Protein AF-A0AAU9SCI2-F1 (afdb_monomer_lite)

Secondary structure (DSSP, 8-state):
--PPPHHHHHHHHHHHHHHHHHTTT-TIIIIIHHHHHHHS--SS-SSS-----S---S--HHHHHHHHHH-TT------TT--TTGGGSTTHHHHHHHHHHH---------

Radius of gyration: 18.41 Å; chains: 1; bounding box: 37×43×42 Å

Foldseek 3Di:
DDDDDPVVVVVVVVVVVVVCVQQVVHCCVRPVVVCCVVVNDDPDDLQRDDDDDPDDDDDDPVVVVVSCVVPVVDDDDDDPPDDPCQCVQPCRVVLVVCCVVVVDPPDPPDD

Structure (mmCIF, N/CA/C/O backbone):
data_AF-A0AAU9SCI2-F1
#
_entry.id   AF-A0AAU9SCI2-F1
#
loop_
_atom_site.group_PDB
_atom_site.id
_atom_site.type_symbol
_atom_site.label_atom_id
_atom_site.label_alt_id
_atom_site.label_comp_id
_atom_site.label_asym_id
_atom_site.label_entity_id
_atom_site.label_seq_id
_atom_site.pdbx_PDB_ins_code
_atom_site.Cartn_x
_atom_site.Cartn_y
_atom_site.Cartn_z
_atom_site.occupancy
_atom_site.B_iso_or_equiv
_atom_site.auth_seq_id
_atom_site.auth_comp_id
_atom_site.auth_asym_id
_atom_site.auth_atom_id
_atom_site.pdbx_PDB_model_num
ATOM 1 N N . MET A 1 1 ? 8.083 -30.227 -27.192 1.00 35.88 1 MET A N 1
ATOM 2 C CA . MET A 1 1 ? 7.425 -28.935 -27.491 1.00 35.88 1 MET A CA 1
ATOM 3 C C . MET A 1 1 ? 5.986 -29.016 -27.011 1.00 35.88 1 MET A C 1
ATOM 5 O O . MET A 1 1 ? 5.167 -29.627 -27.686 1.00 35.88 1 MET A O 1
ATOM 9 N N . CYS A 1 2 ? 5.695 -28.512 -25.812 1.00 35.25 2 CYS A N 1
ATOM 10 C CA . CYS A 1 2 ? 4.332 -28.508 -25.281 1.00 35.25 2 CYS A CA 1
ATOM 11 C C . CYS A 1 2 ? 3.632 -27.244 -25.797 1.00 35.25 2 CYS A C 1
ATOM 13 O O . CYS A 1 2 ? 4.080 -26.140 -25.499 1.00 35.25 2 CYS A O 1
ATOM 15 N N . LYS A 1 3 ? 2.603 -27.398 -26.636 1.00 41.88 3 LYS A N 1
ATOM 16 C CA . LYS A 1 3 ? 1.785 -26.276 -27.114 1.00 41.88 3 LYS A CA 1
ATOM 17 C C . LYS A 1 3 ? 0.939 -25.784 -25.939 1.00 41.88 3 LYS A C 1
ATOM 19 O O . LYS A 1 3 ? 0.146 -26.551 -25.401 1.00 41.88 3 LYS A O 1
ATOM 24 N N . LEU A 1 4 ? 1.137 -24.535 -25.525 1.00 42.91 4 LEU A N 1
ATOM 25 C CA . LEU A 1 4 ? 0.260 -23.879 -24.555 1.00 42.91 4 LEU A CA 1
ATOM 26 C C . LEU A 1 4 ? -1.141 -23.721 -25.192 1.00 42.91 4 LEU A C 1
ATOM 28 O O . LEU A 1 4 ? -1.220 -23.418 -26.384 1.00 42.91 4 LEU A O 1
ATOM 32 N N . PRO A 1 5 ? -2.236 -23.978 -24.453 1.00 49.44 5 PRO A N 1
ATOM 33 C CA . PRO A 1 5 ? -3.598 -23.843 -24.972 1.00 49.44 5 PRO A CA 1
ATOM 34 C C . PRO A 1 5 ? -3.894 -22.392 -25.383 1.00 49.44 5 PRO A C 1
ATOM 36 O O . PRO A 1 5 ? -3.398 -21.462 -24.757 1.00 49.44 5 PRO A O 1
ATOM 39 N N . ILE A 1 6 ? -4.711 -22.211 -26.427 1.00 52.47 6 ILE A N 1
ATOM 40 C CA . ILE A 1 6 ? -4.955 -20.926 -27.119 1.00 52.47 6 ILE A CA 1
ATOM 41 C C . ILE A 1 6 ? -5.414 -19.814 -26.157 1.00 52.47 6 ILE A C 1
ATOM 43 O O . ILE A 1 6 ? -4.881 -18.713 -26.227 1.00 52.47 6 ILE A O 1
ATOM 47 N N . HIS A 1 7 ? -6.276 -20.122 -25.181 1.00 47.62 7 HIS A N 1
ATOM 48 C CA . HIS A 1 7 ? -6.683 -19.164 -24.140 1.00 47.62 7 HIS A CA 1
ATOM 49 C C . HIS A 1 7 ? -5.507 -18.611 -23.324 1.00 47.62 7 HIS A C 1
ATOM 51 O O . HIS A 1 7 ? -5.475 -17.431 -22.997 1.00 47.62 7 HIS A O 1
ATOM 57 N N . ARG A 1 8 ? -4.496 -19.442 -23.050 1.00 53.91 8 ARG A N 1
ATOM 58 C CA . ARG A 1 8 ? -3.296 -19.026 -22.317 1.00 53.91 8 ARG A CA 1
ATOM 59 C C . ARG A 1 8 ? -2.381 -18.155 -23.184 1.00 53.91 8 ARG A C 1
ATOM 61 O O . ARG A 1 8 ? -1.645 -17.343 -22.648 1.00 53.91 8 ARG A O 1
ATOM 68 N N . ALA A 1 9 ? -2.415 -18.307 -24.509 1.00 52.00 9 ALA A N 1
ATOM 69 C CA . ALA A 1 9 ? -1.627 -17.481 -25.424 1.00 52.00 9 ALA A CA 1
ATOM 70 C C . ALA A 1 9 ? -2.216 -16.068 -25.597 1.00 52.00 9 ALA A C 1
ATOM 72 O O . ALA A 1 9 ? -1.458 -15.103 -25.647 1.00 52.00 9 ALA A O 1
ATOM 73 N N . GLU A 1 10 ? -3.545 -15.938 -25.642 1.00 58.25 10 GLU A N 1
ATOM 74 C CA . GLU A 1 10 ? -4.228 -14.633 -25.681 1.00 58.25 10 GLU A CA 1
ATOM 75 C C . GLU A 1 10 ? -4.018 -13.847 -24.380 1.00 58.25 10 GLU A C 1
ATOM 77 O O . GLU A 1 10 ? -3.737 -12.650 -24.414 1.00 58.25 10 GLU A O 1
ATOM 82 N N . GLU A 1 11 ? -4.057 -14.529 -23.234 1.00 60.34 11 GLU A N 1
ATOM 83 C CA . GLU A 1 11 ? -3.786 -13.918 -21.931 1.00 60.34 11 GLU A CA 1
ATOM 84 C C . GLU A 1 11 ? -2.319 -13.474 -21.782 1.00 60.34 11 GLU A C 1
ATOM 86 O O . GLU A 1 11 ? -2.046 -12.391 -21.266 1.00 60.34 11 GLU A O 1
ATOM 91 N N . ILE A 1 12 ? -1.365 -14.266 -22.291 1.00 61.00 12 ILE A N 1
ATOM 92 C CA . ILE A 1 12 ? 0.053 -13.875 -22.356 1.00 61.00 12 ILE A CA 1
ATOM 93 C C . ILE A 1 12 ? 0.220 -12.626 -23.231 1.00 61.00 12 ILE A C 1
ATOM 95 O O . ILE A 1 12 ? 0.879 -11.681 -22.812 1.00 61.00 12 ILE A O 1
ATOM 99 N N . HIS A 1 13 ? -0.432 -12.571 -24.395 1.00 61.50 13 HIS A N 1
ATOM 100 C CA . HIS A 1 13 ? -0.345 -11.416 -25.291 1.00 61.50 13 HIS A CA 1
ATOM 101 C C . HIS A 1 13 ? -0.916 -10.132 -24.663 1.00 61.50 13 HIS A C 1
ATOM 103 O O . HIS A 1 13 ? -0.354 -9.052 -24.834 1.00 61.50 13 HIS A O 1
ATOM 109 N N . LEU A 1 14 ? -2.002 -10.241 -23.893 1.00 67.44 14 LEU A N 1
ATOM 110 C CA . LEU A 1 14 ? -2.558 -9.124 -23.124 1.00 67.44 14 LEU A CA 1
ATOM 111 C C . LEU A 1 14 ? -1.592 -8.638 -22.035 1.00 67.44 14 LEU A C 1
ATOM 113 O O . LEU A 1 14 ? -1.427 -7.432 -21.865 1.00 67.44 14 LEU A O 1
ATOM 117 N N . ARG A 1 15 ? -0.918 -9.556 -21.330 1.00 63.84 15 ARG A N 1
ATOM 118 C CA . ARG A 1 15 ? 0.097 -9.212 -20.319 1.00 63.84 15 ARG A CA 1
ATOM 119 C C . ARG A 1 15 ? 1.337 -8.569 -20.940 1.00 63.84 15 ARG A C 1
ATOM 121 O O . ARG A 1 15 ? 1.848 -7.603 -20.382 1.00 63.84 15 ARG A O 1
ATOM 128 N N . ASP A 1 16 ? 1.782 -9.057 -22.093 1.00 67.94 16 ASP A N 1
ATOM 129 C CA . ASP A 1 16 ? 2.916 -8.485 -22.824 1.00 67.94 16 ASP A CA 1
ATOM 130 C C . ASP A 1 16 ? 2.600 -7.061 -23.308 1.00 67.94 16 ASP A C 1
ATOM 132 O O . ASP A 1 16 ? 3.426 -6.156 -23.176 1.00 67.94 16 ASP A O 1
ATOM 136 N N . ASN A 1 17 ? 1.376 -6.833 -23.796 1.00 75.62 17 ASN A N 1
ATOM 137 C CA . ASN A 1 17 ? 0.909 -5.501 -24.180 1.00 75.62 17 ASN A CA 1
ATOM 138 C C . ASN A 1 17 ? 0.781 -4.564 -22.968 1.00 75.62 17 ASN A C 1
ATOM 140 O O . ASN A 1 17 ? 1.213 -3.416 -23.048 1.00 75.62 17 ASN A O 1
ATOM 144 N N . LEU A 1 18 ? 0.267 -5.059 -21.836 1.00 76.50 18 LEU A N 1
ATOM 145 C CA . LEU A 1 18 ? 0.186 -4.293 -20.589 1.00 76.50 18 LEU A CA 1
ATOM 146 C C . LEU A 1 18 ? 1.576 -3.881 -20.095 1.00 76.50 18 LEU A C 1
ATOM 148 O O . LEU A 1 18 ? 1.785 -2.727 -19.735 1.00 76.50 18 LEU A O 1
ATOM 152 N N . MET A 1 19 ? 2.544 -4.799 -20.096 1.00 74.81 19 MET A N 1
ATOM 153 C CA . MET A 1 19 ? 3.910 -4.482 -19.673 1.00 74.81 19 MET A CA 1
ATOM 154 C C . MET A 1 19 ? 4.572 -3.470 -20.611 1.00 74.81 19 MET A C 1
ATOM 156 O O . MET A 1 19 ? 5.260 -2.569 -20.130 1.00 74.81 19 MET A O 1
ATOM 160 N N . MET A 1 20 ? 4.328 -3.555 -21.924 1.00 80.56 20 MET A N 1
ATOM 161 C CA . MET A 1 20 ? 4.764 -2.527 -22.879 1.00 80.56 20 MET A CA 1
ATOM 162 C C . MET A 1 20 ? 4.159 -1.153 -22.576 1.00 80.56 20 MET A C 1
ATOM 164 O O . MET A 1 20 ? 4.864 -0.151 -22.652 1.00 80.56 20 MET A O 1
ATOM 168 N N . GLU A 1 21 ? 2.878 -1.094 -22.219 1.00 83.75 21 GLU A N 1
ATOM 169 C CA . GLU A 1 21 ? 2.198 0.162 -21.896 1.00 83.75 21 GLU A CA 1
ATOM 170 C C . GLU A 1 21 ? 2.721 0.768 -20.585 1.00 83.75 21 GLU A C 1
ATOM 172 O O . GLU A 1 21 ? 3.087 1.945 -20.536 1.00 83.75 21 GLU A O 1
ATOM 177 N N . VAL A 1 22 ? 2.850 -0.053 -19.539 1.00 84.62 22 VAL A N 1
ATOM 178 C CA . VAL A 1 22 ? 3.352 0.367 -18.220 1.00 84.62 22 VAL A CA 1
ATOM 179 C C . VAL A 1 22 ? 4.817 0.814 -18.295 1.00 84.62 22 VAL A C 1
ATOM 181 O O . VAL A 1 22 ? 5.219 1.725 -17.573 1.00 84.62 22 VAL A O 1
ATOM 184 N N . THR A 1 23 ? 5.617 0.241 -19.201 1.00 89.94 23 THR A N 1
ATOM 185 C CA . THR A 1 23 ? 7.043 0.576 -19.384 1.00 89.94 23 THR A CA 1
ATOM 186 C C . THR A 1 23 ? 7.326 1.482 -20.585 1.00 89.94 23 THR A C 1
ATOM 188 O O . THR A 1 23 ? 8.481 1.622 -20.989 1.00 89.94 23 THR A O 1
ATOM 191 N N . GLN A 1 24 ? 6.311 2.155 -21.144 1.00 92.25 24 GLN A N 1
ATOM 192 C CA . GLN A 1 24 ? 6.459 2.976 -22.357 1.00 92.25 24 GLN A CA 1
ATOM 193 C C . GLN A 1 24 ? 7.517 4.094 -22.243 1.00 92.25 24 GLN A C 1
ATOM 195 O O . GLN A 1 24 ? 8.064 4.533 -23.252 1.00 92.25 24 GLN A O 1
ATOM 200 N N . GLN A 1 25 ? 7.809 4.562 -21.023 1.00 91.38 25 GLN A N 1
ATOM 201 C CA . GLN A 1 25 ? 8.807 5.606 -20.744 1.00 91.38 25 GLN A CA 1
ATOM 202 C C . GLN A 1 25 ? 10.203 5.031 -20.436 1.00 91.38 25 GLN A C 1
ATOM 204 O O . GLN A 1 25 ? 11.139 5.776 -20.149 1.00 91.38 25 GLN A O 1
ATOM 209 N N . GLY A 1 26 ? 10.360 3.709 -20.535 1.00 91.94 26 GLY A N 1
ATOM 210 C CA . GLY A 1 26 ? 11.554 2.971 -20.146 1.00 91.94 26 GLY A CA 1
ATOM 211 C C . GLY A 1 26 ? 11.525 2.536 -18.680 1.00 91.94 26 GLY A C 1
ATOM 212 O O . GLY A 1 26 ? 10.805 3.082 -17.848 1.00 91.94 26 GLY A O 1
ATOM 213 N N . GLU A 1 27 ? 12.346 1.539 -18.347 1.00 90.69 27 GLU A N 1
ATOM 214 C CA . GLU A 1 27 ? 12.370 0.927 -17.009 1.00 90.69 27 GLU A CA 1
ATOM 215 C C . GLU A 1 27 ? 12.667 1.931 -15.889 1.00 90.69 27 GLU A C 1
ATOM 217 O O . GLU A 1 27 ? 12.142 1.801 -14.787 1.00 90.69 27 GLU A O 1
ATOM 222 N N . PHE A 1 28 ? 13.493 2.945 -16.161 1.00 91.62 28 PHE A N 1
ATOM 223 C CA . PHE A 1 28 ? 13.861 3.933 -15.153 1.00 91.62 28 PHE A CA 1
ATOM 224 C C . PHE A 1 28 ? 12.700 4.859 -14.782 1.00 91.62 28 PHE A C 1
ATOM 226 O O . PHE A 1 28 ? 12.387 4.997 -13.601 1.00 91.62 28 PHE A O 1
ATOM 233 N N . GLU A 1 29 ? 12.044 5.456 -15.775 1.00 93.19 29 GLU A N 1
ATOM 234 C CA . GLU A 1 29 ? 10.949 6.403 -15.535 1.00 93.19 29 GLU A CA 1
ATOM 235 C C . GLU A 1 29 ? 9.641 5.714 -15.139 1.00 93.19 29 GLU A C 1
ATOM 237 O O . GLU A 1 29 ? 8.830 6.321 -14.445 1.00 93.19 29 GLU A O 1
ATOM 242 N N . SER A 1 30 ? 9.459 4.448 -15.522 1.00 92.25 30 SER A N 1
ATOM 243 C CA . SER A 1 30 ? 8.330 3.632 -15.077 1.00 92.25 30 SER A CA 1
ATOM 244 C C . SER A 1 30 ? 8.647 2.905 -13.764 1.00 92.25 30 SER A C 1
ATOM 246 O O . SER A 1 30 ? 8.230 3.326 -12.691 1.00 92.25 30 SER A O 1
ATOM 248 N N . LEU A 1 31 ? 9.438 1.828 -13.811 1.00 88.94 31 LEU A N 1
ATOM 249 C CA . LEU A 1 31 ? 9.596 0.909 -12.678 1.00 88.94 31 LEU A CA 1
ATOM 250 C C . LEU A 1 31 ? 10.429 1.505 -11.543 1.00 88.94 31 LEU A C 1
ATOM 252 O O . LEU A 1 31 ? 10.018 1.454 -10.386 1.00 88.94 31 LEU A O 1
ATOM 256 N N . HIS A 1 32 ? 11.609 2.057 -11.840 1.00 90.19 32 HIS A N 1
ATOM 257 C CA . HIS A 1 32 ? 12.468 2.588 -10.776 1.00 90.19 32 HIS A CA 1
ATOM 258 C C . HIS A 1 32 ? 11.833 3.803 -10.108 1.00 90.19 32 HIS A C 1
ATOM 260 O O . HIS A 1 32 ? 11.918 3.935 -8.889 1.00 90.19 32 HIS A O 1
ATOM 266 N N . ARG A 1 33 ? 11.169 4.667 -10.879 1.00 87.38 33 ARG A N 1
ATOM 267 C CA . ARG A 1 33 ? 10.454 5.823 -10.341 1.00 87.38 33 ARG A CA 1
ATOM 268 C C . ARG A 1 33 ? 9.262 5.417 -9.480 1.00 87.38 33 ARG A C 1
ATOM 270 O O . ARG A 1 33 ? 9.126 5.965 -8.389 1.00 87.38 33 ARG A O 1
ATOM 277 N N . ASP A 1 34 ? 8.479 4.425 -9.895 1.00 86.69 34 ASP A N 1
ATOM 278 C CA . ASP A 1 34 ? 7.384 3.884 -9.082 1.00 86.69 34 ASP A CA 1
ATOM 279 C C . ASP A 1 34 ? 7.896 3.270 -7.776 1.00 86.69 34 ASP A C 1
ATOM 281 O O . ASP A 1 34 ? 7.313 3.491 -6.716 1.00 86.69 34 ASP A O 1
ATOM 285 N N . LEU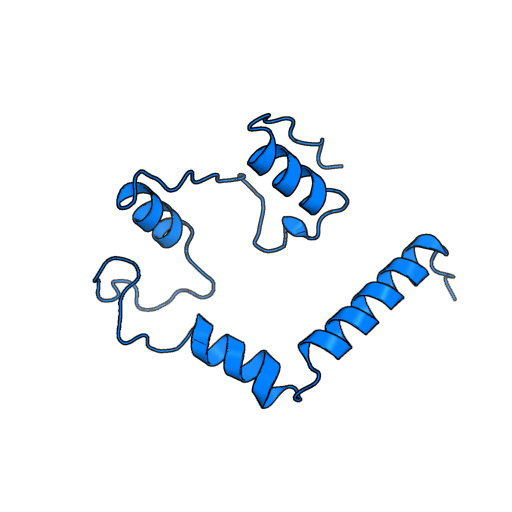 A 1 35 ? 9.026 2.557 -7.818 1.00 86.81 35 LEU A N 1
ATOM 286 C CA . LEU A 1 35 ? 9.674 2.030 -6.616 1.00 86.81 35 LEU A CA 1
ATOM 287 C C . LEU A 1 35 ? 10.222 3.148 -5.719 1.00 86.81 35 LEU A C 1
ATOM 289 O O . LEU A 1 35 ? 10.074 3.074 -4.503 1.00 86.81 35 LEU A O 1
ATOM 293 N N . MET A 1 36 ? 10.829 4.190 -6.293 1.00 85.19 36 MET A N 1
ATOM 294 C CA . MET A 1 36 ? 11.312 5.350 -5.537 1.00 85.19 36 MET A CA 1
ATOM 295 C C . MET A 1 36 ? 10.168 6.116 -4.880 1.00 85.19 36 MET A C 1
ATOM 297 O O . MET A 1 36 ? 10.332 6.585 -3.763 1.00 85.19 36 MET A O 1
ATOM 301 N N . VAL A 1 37 ? 9.013 6.234 -5.533 1.00 83.19 37 VAL A N 1
ATOM 302 C CA . VAL A 1 37 ? 7.828 6.826 -4.906 1.00 83.19 37 VAL A CA 1
ATOM 303 C C . VAL A 1 37 ? 7.285 5.870 -3.846 1.00 83.19 37 VAL A C 1
ATOM 305 O O . VAL A 1 37 ? 7.179 6.256 -2.695 1.00 83.19 37 VAL A O 1
ATOM 308 N N . GLY A 1 38 ? 7.013 4.606 -4.170 1.00 77.06 38 GLY A N 1
ATOM 309 C CA . GLY A 1 38 ? 6.383 3.652 -3.249 1.00 77.06 38 GLY A CA 1
ATOM 310 C C . GLY A 1 38 ? 7.213 3.281 -2.013 1.00 77.06 38 GLY A C 1
ATOM 311 O O . GLY A 1 38 ? 6.638 3.004 -0.963 1.00 77.06 38 GLY A O 1
ATOM 312 N N . PHE A 1 39 ? 8.546 3.288 -2.118 1.00 75.38 39 PHE A N 1
ATOM 313 C CA . PHE A 1 39 ? 9.473 2.883 -1.048 1.00 75.38 39 PHE A CA 1
ATOM 314 C C . PHE A 1 39 ? 10.472 3.974 -0.637 1.00 75.38 39 PHE A C 1
ATOM 316 O O . PHE A 1 39 ? 11.335 3.723 0.205 1.00 75.38 39 PHE A O 1
ATOM 323 N N . GLY A 1 40 ? 10.404 5.160 -1.243 1.00 75.00 40 GLY A N 1
ATOM 324 C CA . GLY A 1 40 ? 11.254 6.289 -0.875 1.00 75.00 40 GLY A CA 1
ATOM 325 C C . GLY A 1 40 ? 10.818 6.959 0.420 1.00 75.00 40 GLY A C 1
ATOM 326 O O . GLY A 1 40 ? 9.896 6.528 1.105 1.00 75.00 40 GLY A O 1
ATOM 327 N N . THR A 1 41 ? 11.508 8.039 0.763 1.00 71.31 41 THR A N 1
ATOM 328 C CA . THR A 1 41 ? 11.135 8.906 1.881 1.00 71.31 41 THR A CA 1
ATOM 329 C C . THR A 1 41 ? 10.014 9.837 1.445 1.00 71.31 41 THR A C 1
ATOM 331 O O . THR A 1 41 ? 10.163 10.561 0.460 1.00 71.31 41 THR A O 1
ATOM 334 N N . TRP A 1 42 ? 8.914 9.828 2.187 1.00 72.75 42 TRP A N 1
ATOM 335 C CA . TRP A 1 42 ? 7.791 10.731 1.973 1.00 72.75 42 TRP A CA 1
ATOM 336 C C . TRP A 1 42 ? 7.894 11.888 2.975 1.00 72.75 42 TRP A C 1
ATOM 338 O O . TRP A 1 42 ? 8.176 11.659 4.147 1.00 72.75 42 TRP A O 1
ATOM 348 N N . ASP A 1 43 ? 7.670 13.125 2.516 1.00 69.06 43 ASP A N 1
ATOM 349 C CA . ASP A 1 43 ? 7.623 14.328 3.377 1.00 69.06 43 ASP A CA 1
ATOM 350 C C . ASP A 1 43 ? 6.307 14.445 4.162 1.00 69.06 43 ASP A C 1
ATOM 352 O O . ASP A 1 43 ? 6.104 15.371 4.946 1.00 69.06 43 ASP A O 1
ATOM 356 N N . PHE A 1 44 ? 5.389 13.520 3.908 1.00 60.06 44 PHE A N 1
ATOM 357 C CA . PHE A 1 44 ? 4.174 13.350 4.666 1.00 60.06 44 PHE A CA 1
ATOM 358 C C . PHE A 1 44 ? 4.064 11.896 5.055 1.00 60.06 44 PHE A C 1
ATOM 360 O O . PHE A 1 44 ? 4.656 10.998 4.454 1.00 60.06 44 PHE A O 1
ATOM 367 N N . ASP A 1 45 ? 3.240 11.673 6.043 1.00 60.06 45 ASP A N 1
ATOM 368 C CA . ASP A 1 45 ? 3.163 10.396 6.673 1.00 60.06 45 ASP A CA 1
ATOM 369 C C . ASP A 1 45 ? 1.760 9.811 6.484 1.00 60.06 45 ASP A C 1
ATOM 371 O O . ASP A 1 45 ? 0.773 10.550 6.537 1.00 60.06 45 ASP A O 1
ATOM 375 N N . PRO A 1 46 ? 1.620 8.496 6.260 1.00 58.09 46 PRO A N 1
ATOM 376 C CA . PRO A 1 46 ? 0.305 7.880 6.118 1.00 58.09 46 PRO A CA 1
ATOM 377 C C . PRO A 1 46 ? -0.577 8.031 7.366 1.00 58.09 46 PRO A C 1
ATOM 379 O O . PRO A 1 46 ? -1.792 7.839 7.266 1.00 58.09 46 PRO A O 1
ATOM 382 N N . VAL A 1 47 ? 0.025 8.345 8.524 1.00 60.53 47 VAL A N 1
ATOM 383 C CA . VAL A 1 47 ? -0.673 8.629 9.791 1.00 60.53 47 VAL A CA 1
ATOM 384 C C . VAL A 1 47 ? 0.013 9.718 10.666 1.00 60.53 47 VAL A C 1
ATOM 386 O O . VAL A 1 47 ? -0.502 10.029 11.735 1.00 60.53 47 VAL A O 1
ATOM 389 N N . ASP A 1 48 ? 1.135 10.306 10.229 1.00 60.75 48 ASP A N 1
ATOM 390 C CA . ASP A 1 48 ? 2.084 11.224 10.937 1.00 60.75 48 ASP A CA 1
ATOM 391 C C . ASP A 1 48 ? 3.229 10.594 11.806 1.00 60.75 48 ASP A C 1
ATOM 393 O O . ASP A 1 48 ? 3.779 11.289 12.658 1.00 60.75 48 ASP A O 1
ATOM 397 N N . LEU A 1 49 ? 3.671 9.331 11.608 1.00 52.06 49 LEU A N 1
ATOM 398 C CA . LEU A 1 49 ? 4.742 8.614 12.349 1.00 52.06 49 LEU A CA 1
ATOM 399 C C . LEU A 1 49 ? 6.111 8.161 11.721 1.00 52.06 49 LEU A C 1
ATOM 401 O O . LEU A 1 49 ? 6.231 7.423 10.742 1.00 52.06 49 LEU A O 1
ATOM 405 N N . GLU A 1 50 ? 7.145 8.321 12.569 1.00 50.16 50 GLU A N 1
ATOM 406 C CA . GLU A 1 50 ? 8.483 7.691 12.518 1.00 50.16 50 GLU A CA 1
ATOM 407 C C . GLU A 1 50 ? 8.504 6.148 12.731 1.00 50.16 50 GLU A C 1
ATOM 409 O O . GLU A 1 50 ? 7.695 5.572 13.463 1.00 50.16 50 GLU A O 1
ATOM 414 N N . ASN A 1 51 ? 9.498 5.481 12.118 1.00 45.34 51 ASN A N 1
ATOM 415 C CA . ASN A 1 51 ? 9.617 4.021 11.940 1.00 45.34 51 ASN A CA 1
ATOM 416 C C . ASN A 1 51 ? 10.113 3.238 13.189 1.00 45.34 51 ASN A C 1
ATOM 418 O O . ASN A 1 51 ? 11.249 3.451 13.621 1.00 45.34 51 ASN A O 1
ATOM 422 N N . PRO A 1 52 ? 9.360 2.239 13.703 1.00 52.38 52 PRO A N 1
ATOM 423 C CA . PRO A 1 52 ? 9.777 1.445 14.862 1.00 52.38 52 PRO A CA 1
ATOM 424 C C . PRO A 1 52 ? 10.492 0.103 14.571 1.00 52.38 52 PRO A C 1
ATOM 426 O O . PRO A 1 52 ? 10.823 -0.591 15.535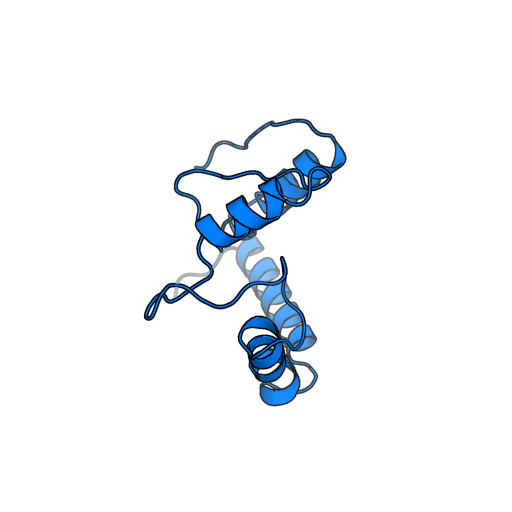 1.00 52.38 52 PRO A O 1
ATOM 429 N N . PHE A 1 53 ? 10.765 -0.310 13.321 1.00 50.41 53 PHE A N 1
ATOM 430 C CA . PHE A 1 53 ? 11.399 -1.622 13.052 1.00 50.41 53 PHE A CA 1
ATOM 431 C 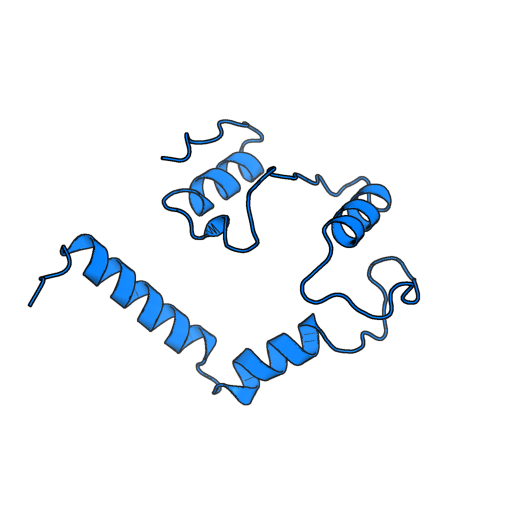C . PHE A 1 53 ? 12.610 -1.555 12.093 1.00 50.41 53 PHE A C 1
ATOM 433 O O . PHE A 1 53 ? 12.462 -1.138 10.945 1.00 50.41 53 PHE A O 1
ATOM 440 N N . PRO A 1 54 ? 13.809 -2.030 12.503 1.00 45.38 54 PRO A N 1
ATOM 441 C CA . PRO A 1 54 ? 15.052 -1.846 11.746 1.00 45.38 54 PRO A CA 1
ATOM 442 C C . PRO A 1 54 ? 15.314 -2.897 10.655 1.00 45.38 54 PRO A C 1
ATOM 444 O O . PRO A 1 54 ? 16.387 -2.888 10.070 1.00 45.38 54 PRO A O 1
ATOM 447 N N . ASN A 1 55 ? 14.379 -3.807 10.380 1.00 47.94 55 ASN A N 1
ATOM 448 C CA . ASN A 1 55 ? 14.472 -4.779 9.289 1.00 47.94 55 ASN A CA 1
ATOM 449 C C . ASN A 1 55 ? 13.083 -5.369 9.053 1.00 47.94 55 ASN A C 1
ATOM 451 O O . ASN A 1 55 ? 12.649 -6.137 9.900 1.00 47.94 55 ASN A O 1
ATOM 455 N N . ASN A 1 56 ? 12.410 -5.048 7.944 1.00 39.91 56 ASN A N 1
ATOM 456 C CA . ASN A 1 56 ? 11.432 -5.945 7.317 1.00 39.91 56 ASN A CA 1
ATOM 457 C C . ASN A 1 56 ? 11.206 -5.557 5.851 1.00 39.91 56 ASN A C 1
ATOM 459 O O . ASN A 1 56 ? 10.941 -4.405 5.518 1.00 39.91 56 ASN A O 1
ATOM 463 N N . LEU A 1 57 ? 11.341 -6.560 4.988 1.00 47.81 57 LEU A N 1
ATOM 464 C CA . LEU A 1 57 ? 11.132 -6.501 3.549 1.00 47.81 57 LEU A CA 1
ATOM 465 C C . LEU A 1 57 ? 9.656 -6.807 3.251 1.00 47.81 57 LEU A C 1
ATOM 467 O O . LEU A 1 57 ? 9.122 -7.778 3.779 1.00 47.81 57 LEU A O 1
ATOM 471 N N . LEU A 1 58 ? 9.062 -5.999 2.369 1.00 54.69 58 LEU A N 1
ATOM 472 C CA . LEU A 1 58 ? 7.671 -6.019 1.893 1.00 54.69 58 LEU A CA 1
ATOM 473 C C . LEU A 1 58 ? 6.585 -5.672 2.936 1.00 54.69 58 LEU A C 1
ATOM 475 O O . LEU A 1 58 ? 6.443 -6.297 3.979 1.00 54.69 58 LEU A O 1
ATOM 479 N N . VAL A 1 59 ? 5.819 -4.633 2.585 1.00 63.34 59 VAL A N 1
ATOM 480 C CA . VAL A 1 59 ? 4.694 -3.976 3.279 1.00 63.34 59 VAL A CA 1
ATOM 481 C C . VAL A 1 59 ? 4.060 -4.800 4.419 1.00 63.34 59 VAL A C 1
ATOM 483 O O . VAL A 1 59 ? 3.301 -5.734 4.155 1.00 63.34 59 VAL A O 1
ATOM 486 N N . PRO A 1 60 ? 4.291 -4.432 5.693 1.00 70.44 60 PRO A N 1
ATOM 487 C CA . PRO A 1 60 ? 3.716 -5.137 6.833 1.00 70.44 60 PRO A CA 1
ATOM 488 C C . PRO A 1 60 ? 2.185 -5.029 6.860 1.00 70.44 60 PRO A C 1
ATOM 490 O O . PRO A 1 60 ? 1.635 -3.929 6.791 1.00 70.44 60 PRO A O 1
ATOM 493 N N . VAL A 1 61 ? 1.492 -6.154 7.067 1.00 72.62 61 VAL A N 1
ATOM 494 C CA . VAL A 1 61 ? 0.036 -6.189 7.336 1.00 72.62 61 VAL A CA 1
ATOM 495 C C . VAL A 1 61 ? -0.327 -5.295 8.529 1.00 72.62 61 VAL A C 1
ATOM 497 O O . VAL A 1 61 ? -1.343 -4.608 8.514 1.00 72.62 61 VAL A O 1
ATOM 500 N N . SER A 1 62 ? 0.555 -5.220 9.530 1.00 76.62 62 SER A N 1
ATOM 501 C CA . SER A 1 62 ? 0.387 -4.363 10.706 1.00 76.62 62 SER A CA 1
ATOM 502 C C . SER A 1 62 ? 0.263 -2.875 10.370 1.00 76.62 62 SER A C 1
ATOM 504 O O . SER A 1 62 ? -0.521 -2.184 11.016 1.00 76.62 62 SER A O 1
ATOM 506 N N . LEU A 1 63 ? 0.986 -2.381 9.358 1.00 75.69 63 LEU A N 1
ATOM 507 C CA . LEU A 1 63 ? 0.903 -0.983 8.928 1.00 75.69 63 LEU A CA 1
ATOM 508 C C . LEU A 1 63 ? -0.459 -0.685 8.289 1.00 75.69 63 LEU A C 1
ATOM 510 O O . LEU A 1 63 ? -1.099 0.306 8.628 1.00 75.69 63 LEU A O 1
ATOM 514 N N . GLN A 1 64 ? -0.926 -1.568 7.403 1.00 77.81 64 GLN A N 1
ATOM 515 C CA . GLN A 1 64 ? -2.228 -1.417 6.743 1.00 77.81 64 GLN A CA 1
ATOM 516 C C . GLN A 1 64 ? -3.379 -1.468 7.756 1.00 77.81 64 GLN A C 1
ATOM 518 O O . GLN A 1 64 ? -4.289 -0.640 7.708 1.00 77.81 64 GLN A O 1
ATOM 523 N N . ASN A 1 65 ? -3.301 -2.396 8.714 1.00 81.88 65 ASN A N 1
ATOM 524 C CA . ASN A 1 65 ? -4.269 -2.526 9.797 1.00 81.88 65 ASN A CA 1
ATOM 525 C C . ASN A 1 65 ? -4.299 -1.263 10.682 1.00 81.88 65 ASN A C 1
ATOM 527 O O . ASN A 1 65 ? -5.374 -0.745 10.979 1.00 81.88 65 ASN A O 1
ATOM 531 N N . TYR A 1 66 ? -3.130 -0.715 11.036 1.00 82.12 66 TYR A N 1
ATOM 532 C CA . TYR A 1 66 ? -3.032 0.529 11.803 1.00 82.12 66 TYR A CA 1
ATOM 533 C C . TYR A 1 66 ? -3.693 1.712 11.080 1.00 82.12 66 TYR A C 1
ATOM 535 O O . TYR A 1 66 ? -4.523 2.394 11.676 1.00 82.12 66 TYR A O 1
ATOM 543 N N . ILE A 1 67 ? -3.411 1.911 9.788 1.00 79.06 67 ILE A N 1
ATOM 544 C CA . ILE A 1 67 ? -4.026 2.982 8.980 1.00 79.06 67 ILE A CA 1
ATOM 545 C C . ILE A 1 67 ? -5.558 2.856 8.972 1.00 79.06 67 ILE A C 1
ATOM 547 O O . ILE A 1 67 ? -6.266 3.843 9.183 1.00 79.06 67 ILE A O 1
ATOM 551 N N . ALA A 1 68 ? -6.084 1.643 8.787 1.00 82.88 68 ALA A N 1
ATOM 552 C CA . ALA A 1 68 ? -7.526 1.400 8.774 1.00 82.88 68 ALA A CA 1
ATOM 553 C C . ALA A 1 68 ? -8.207 1.723 10.116 1.00 82.88 68 ALA A C 1
ATOM 555 O O . ALA A 1 68 ? -9.333 2.217 10.132 1.00 82.88 68 ALA A O 1
ATOM 556 N N . GLN A 1 69 ? -7.528 1.495 11.245 1.00 82.94 69 GLN A N 1
ATOM 557 C CA . GLN A 1 69 ? -8.046 1.869 12.567 1.00 82.94 69 GLN A CA 1
ATOM 558 C C . GLN A 1 69 ? -8.124 3.390 12.760 1.00 82.94 69 GLN A C 1
ATOM 560 O O . GLN A 1 69 ? -9.016 3.874 13.456 1.00 82.94 69 GLN A O 1
ATOM 565 N N . GLN A 1 70 ? -7.197 4.140 12.161 1.00 79.06 70 GLN A N 1
ATOM 566 C CA . GLN A 1 70 ? -7.113 5.598 12.305 1.00 79.06 70 GLN A CA 1
ATOM 567 C C . GLN A 1 70 ? -8.059 6.343 11.358 1.00 79.06 70 GLN A C 1
ATOM 569 O O . GLN A 1 70 ? -8.449 7.476 11.639 1.00 79.06 70 GLN A O 1
ATOM 574 N N . LEU A 1 71 ? -8.468 5.708 10.258 1.00 75.69 71 LEU A N 1
ATOM 575 C CA . LEU A 1 71 ? -9.342 6.281 9.237 1.00 75.69 71 LEU A CA 1
ATOM 576 C C . LEU A 1 71 ? -10.644 5.465 9.138 1.00 75.69 71 LEU A C 1
ATOM 578 O O . LEU A 1 71 ? -10.743 4.580 8.292 1.00 75.69 71 LEU A O 1
ATOM 582 N N . PRO A 1 72 ? -11.686 5.778 9.941 1.00 73.12 72 PRO A N 1
ATOM 583 C CA . PRO A 1 72 ? -12.892 4.945 10.064 1.00 73.12 72 PRO A CA 1
ATOM 584 C C . PRO A 1 72 ? -13.720 4.778 8.782 1.00 73.12 72 PRO A C 1
ATOM 586 O O . PRO A 1 72 ? -14.638 3.964 8.741 1.00 73.12 72 PRO A O 1
ATOM 589 N N . TRP A 1 73 ? -13.443 5.579 7.752 1.00 68.50 73 TRP A N 1
ATOM 590 C CA . TRP A 1 73 ? -14.071 5.469 6.435 1.00 68.50 73 TRP A CA 1
ATOM 591 C C . TRP A 1 73 ? -13.409 4.401 5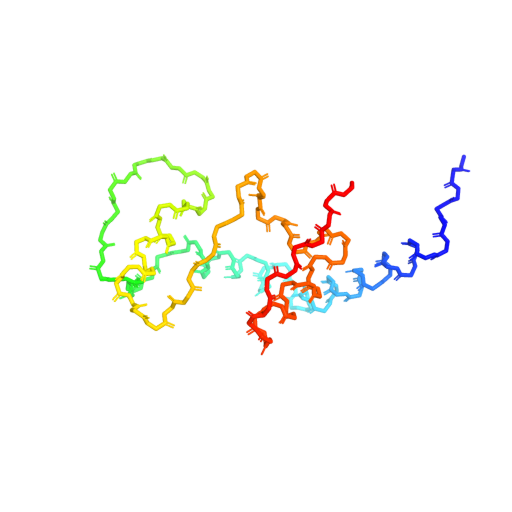.546 1.00 68.50 73 TRP A C 1
ATOM 593 O O . TRP A 1 73 ? -13.959 4.052 4.502 1.00 68.50 73 TRP A O 1
ATOM 603 N N . ILE A 1 74 ? -12.247 3.875 5.947 1.00 76.88 74 ILE A N 1
ATOM 604 C CA . ILE A 1 74 ? -11.570 2.772 5.270 1.00 76.88 74 ILE A CA 1
ATOM 605 C C . ILE A 1 74 ? -12.162 1.453 5.761 1.00 76.88 74 ILE A C 1
ATOM 607 O O . ILE A 1 74 ? -12.078 1.096 6.933 1.00 76.88 74 ILE A O 1
ATOM 611 N N . HIS A 1 75 ? -12.717 0.687 4.827 1.00 77.00 75 HIS A N 1
ATOM 612 C CA . HIS A 1 75 ? -13.146 -0.683 5.071 1.00 77.00 75 HIS A CA 1
ATOM 613 C C . HIS A 1 75 ? -12.002 -1.634 4.710 1.00 77.00 75 HIS A C 1
ATOM 615 O O . HIS A 1 75 ? -11.715 -1.849 3.534 1.00 77.00 75 HIS A O 1
ATOM 621 N N . TYR A 1 76 ? -11.326 -2.166 5.726 1.00 81.25 76 TYR A N 1
ATOM 622 C CA . TYR A 1 76 ? -10.170 -3.043 5.558 1.00 81.25 76 TYR A CA 1
ATOM 623 C C . TYR A 1 76 ? -10.559 -4.524 5.611 1.00 81.25 76 TYR A C 1
ATOM 625 O O . TYR A 1 76 ? -11.338 -4.937 6.470 1.00 81.25 76 TYR A O 1
ATOM 633 N N . TYR A 1 77 ? -10.000 -5.314 4.692 1.00 81.31 77 TYR A N 1
ATOM 634 C CA . TYR A 1 77 ? -10.274 -6.741 4.544 1.00 81.31 77 TYR A CA 1
ATOM 635 C C . TYR A 1 77 ? -8.958 -7.516 4.448 1.00 81.31 77 TYR A C 1
ATOM 637 O O . TYR A 1 77 ? -8.161 -7.287 3.540 1.00 81.31 77 TYR A O 1
ATOM 645 N N . GLU A 1 78 ? -8.754 -8.459 5.367 1.00 82.88 78 GLU A N 1
ATOM 646 C CA . GLU A 1 78 ? -7.644 -9.412 5.328 1.00 82.88 78 GLU A CA 1
ATOM 647 C C . GLU A 1 78 ? -8.150 -10.772 4.837 1.00 82.88 78 GLU A C 1
ATOM 649 O O . GLU A 1 78 ? -9.178 -11.268 5.304 1.00 82.88 78 GLU A O 1
ATOM 654 N N . VAL A 1 79 ? -7.413 -11.399 3.918 1.00 82.69 79 VAL A N 1
ATOM 655 C CA . VAL A 1 79 ? -7.678 -12.770 3.460 1.00 82.69 79 VAL A CA 1
ATOM 656 C C . VAL A 1 79 ? -6.554 -13.671 3.981 1.00 82.69 79 VAL A C 1
ATOM 658 O O . VAL A 1 79 ? -5.438 -13.615 3.457 1.00 82.69 79 VAL A O 1
ATOM 661 N N . PRO A 1 80 ? -6.800 -14.490 5.02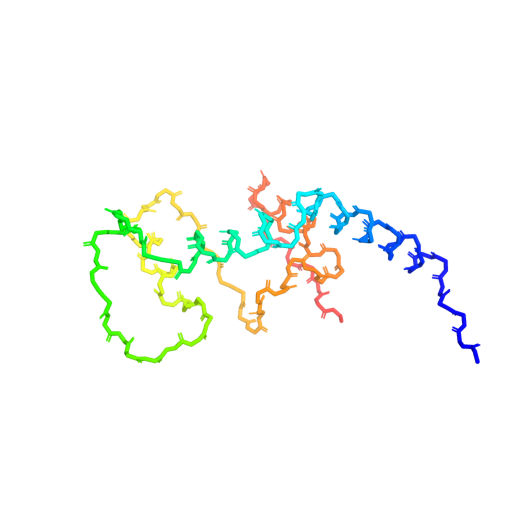2 1.00 79.88 80 PRO A N 1
ATOM 662 C CA . PRO A 1 80 ? -5.767 -15.337 5.608 1.00 79.88 80 PRO A CA 1
ATOM 663 C C . PRO A 1 80 ? -5.152 -16.293 4.583 1.00 79.88 80 PRO A C 1
ATOM 665 O O . PRO A 1 80 ? -5.862 -16.950 3.826 1.00 79.88 80 PRO A O 1
ATOM 668 N N . GLY A 1 81 ? -3.822 -16.390 4.577 1.00 80.69 81 GLY A N 1
ATOM 669 C CA . GLY A 1 81 ? -3.085 -17.271 3.664 1.00 80.69 81 GLY A CA 1
ATOM 670 C C . GLY A 1 81 ? -2.940 -16.743 2.232 1.00 80.69 81 GLY A C 1
ATOM 671 O O . GLY A 1 81 ? -2.239 -17.367 1.437 1.00 80.69 81 GLY A O 1
ATOM 672 N N . ALA A 1 82 ? -3.537 -15.594 1.905 1.00 81.19 82 ALA A N 1
ATOM 673 C CA . ALA A 1 82 ? -3.333 -14.917 0.632 1.00 81.19 82 ALA A CA 1
ATOM 674 C C . ALA A 1 82 ? -2.151 -13.934 0.697 1.00 81.19 82 ALA A C 1
ATOM 676 O O . ALA A 1 82 ? -1.905 -13.297 1.720 1.00 81.19 82 ALA A O 1
ATOM 677 N N . GLY A 1 83 ? -1.412 -13.813 -0.410 1.00 79.81 83 GLY A N 1
ATOM 678 C CA . GLY A 1 83 ? -0.289 -12.879 -0.550 1.00 79.81 83 GLY A CA 1
ATOM 679 C C . GLY A 1 83 ? -0.599 -11.697 -1.472 1.00 79.81 83 GLY A C 1
ATOM 680 O O . GLY A 1 83 ? -1.695 -11.583 -2.015 1.00 79.81 83 GLY A O 1
ATOM 681 N N . HIS A 1 84 ? 0.408 -10.855 -1.724 1.00 75.94 84 HIS A N 1
ATOM 682 C CA . HIS A 1 84 ? 0.301 -9.667 -2.590 1.00 75.94 84 HIS A CA 1
ATOM 683 C C . HIS A 1 84 ? -0.217 -9.949 -4.006 1.00 75.94 84 HIS A C 1
ATOM 685 O O . HIS A 1 84 ? -0.788 -9.070 -4.641 1.00 75.94 84 HIS A O 1
ATOM 691 N N . PHE A 1 85 ? -0.035 -11.175 -4.493 1.00 82.69 85 PHE A N 1
ATOM 692 C CA . PHE A 1 85 ? -0.464 -11.579 -5.826 1.00 82.69 85 PHE A CA 1
ATOM 693 C C . PHE A 1 85 ? -1.895 -12.127 -5.877 1.00 82.69 85 PHE A C 1
ATOM 695 O O . PHE A 1 85 ? -2.297 -12.625 -6.924 1.00 82.69 85 PHE A O 1
ATOM 702 N N . LEU A 1 86 ? -2.673 -12.024 -4.789 1.00 84.75 86 LEU A N 1
ATOM 703 C CA . LEU A 1 86 ? -4.072 -12.462 -4.751 1.00 84.75 86 LEU A CA 1
ATOM 704 C C . LEU A 1 86 ? -4.894 -11.969 -5.961 1.00 84.75 86 LEU A C 1
ATOM 706 O O . LEU A 1 86 ? -5.572 -12.803 -6.555 1.00 84.75 86 LEU A O 1
ATOM 710 N N . PRO A 1 87 ? -4.808 -10.696 -6.407 1.00 85.38 87 PRO A N 1
ATOM 711 C CA . PRO A 1 87 ? -5.583 -10.233 -7.562 1.00 85.38 87 PRO A CA 1
ATOM 712 C C . PRO A 1 87 ? -5.249 -10.938 -8.885 1.00 85.38 87 PRO A C 1
ATOM 714 O O . PRO A 1 87 ? -6.056 -10.896 -9.806 1.00 85.38 87 PRO A O 1
ATOM 717 N N . PHE A 1 88 ? -4.084 -11.585 -8.993 1.00 83.00 88 PHE A N 1
ATOM 718 C CA . PHE A 1 88 ? -3.669 -12.310 -10.198 1.00 83.00 88 PHE A CA 1
ATOM 719 C C . PHE A 1 88 ? -4.107 -13.775 -10.217 1.00 83.00 88 PHE A C 1
ATOM 721 O O . PHE A 1 88 ? -3.866 -14.451 -11.215 1.00 83.00 88 PHE A O 1
ATOM 728 N N . ALA A 1 89 ? -4.702 -14.282 -9.133 1.00 86.69 89 ALA A N 1
ATOM 729 C CA . ALA A 1 89 ? -5.340 -15.589 -9.164 1.00 86.69 89 ALA A CA 1
ATOM 730 C C . ALA A 1 89 ? -6.560 -15.544 -10.098 1.00 86.69 89 ALA A C 1
ATOM 732 O O . ALA A 1 89 ? -7.291 -14.550 -10.124 1.00 86.69 89 ALA A O 1
ATOM 733 N N . ASP A 1 90 ? -6.775 -16.618 -10.858 1.00 85.06 90 ASP A N 1
ATOM 734 C CA . ASP A 1 90 ? -7.825 -16.693 -11.876 1.00 85.06 90 ASP A CA 1
ATOM 735 C C . ASP A 1 90 ? -9.198 -16.303 -11.298 1.00 85.06 90 ASP A C 1
ATOM 737 O O . ASP A 1 90 ? -9.670 -16.872 -10.312 1.00 85.06 90 ASP A O 1
ATOM 741 N N . GLY A 1 91 ? -9.834 -15.292 -11.899 1.00 87.12 91 GLY A N 1
ATOM 742 C CA . GLY A 1 91 ? -11.147 -14.773 -11.490 1.00 87.12 91 GLY A CA 1
ATOM 743 C C . GLY A 1 91 ? -11.167 -13.942 -10.198 1.00 87.12 91 GLY A C 1
ATOM 744 O O . GLY A 1 91 ? -12.220 -13.423 -9.826 1.00 87.12 91 GLY A O 1
ATOM 745 N N . MET A 1 92 ? -10.033 -13.776 -9.511 1.00 87.62 92 MET A N 1
ATOM 746 C CA . MET A 1 92 ? -9.988 -13.090 -8.218 1.00 87.62 92 MET A CA 1
ATOM 747 C C . MET A 1 92 ? -10.123 -11.570 -8.346 1.00 87.62 92 MET A C 1
ATOM 749 O O . MET A 1 92 ? -10.795 -10.957 -7.523 1.00 87.62 92 MET A O 1
ATOM 753 N N . ALA A 1 93 ? -9.542 -10.954 -9.382 1.00 87.62 93 ALA A N 1
ATOM 754 C CA . ALA A 1 93 ? -9.703 -9.519 -9.636 1.00 87.62 93 ALA A CA 1
ATOM 755 C C . ALA A 1 93 ? -11.183 -9.125 -9.782 1.00 87.62 93 ALA A C 1
ATOM 757 O O . ALA A 1 93 ? -11.653 -8.217 -9.094 1.00 87.62 93 ALA A O 1
ATOM 758 N N . ASP A 1 94 ? -11.931 -9.859 -10.609 1.00 88.38 94 ASP A N 1
ATOM 759 C CA . ASP A 1 94 ? -13.363 -9.628 -10.815 1.00 88.38 94 ASP A CA 1
ATOM 760 C C . ASP A 1 94 ? -14.149 -9.850 -9.521 1.00 88.38 94 ASP A C 1
ATOM 762 O O . ASP A 1 94 ? -14.999 -9.035 -9.164 1.00 88.38 94 ASP A O 1
ATOM 766 N N . ALA A 1 95 ? -13.831 -10.908 -8.770 1.00 88.88 95 ALA A N 1
ATOM 767 C CA . ALA A 1 95 ? -14.469 -11.179 -7.486 1.00 88.88 95 ALA A CA 1
ATOM 768 C C . ALA A 1 95 ? -14.220 -10.064 -6.456 1.00 88.88 95 ALA A C 1
ATOM 770 O O . ALA A 1 95 ? -15.156 -9.655 -5.768 1.00 88.88 95 ALA A O 1
ATOM 771 N N . ILE A 1 96 ? -12.992 -9.536 -6.377 1.00 86.75 96 ILE A N 1
ATOM 772 C CA . ILE A 1 96 ? -12.640 -8.407 -5.504 1.00 86.75 96 ILE A CA 1
ATOM 773 C C . ILE A 1 96 ? -13.444 -7.166 -5.901 1.00 86.75 96 ILE A C 1
ATOM 775 O O . ILE A 1 96 ? -14.082 -6.552 -5.045 1.00 86.75 96 ILE A O 1
ATOM 779 N N . ILE A 1 97 ? -13.456 -6.806 -7.189 1.00 89.50 97 ILE A N 1
ATOM 780 C CA . ILE A 1 97 ? -14.193 -5.633 -7.683 1.00 89.50 97 ILE A CA 1
ATOM 781 C C . ILE A 1 97 ? -15.689 -5.782 -7.392 1.00 89.50 97 ILE A C 1
ATOM 783 O O . ILE A 1 97 ? -16.313 -4.857 -6.869 1.00 89.50 97 ILE A O 1
ATOM 787 N N . MET A 1 98 ? -16.263 -6.954 -7.667 1.00 89.19 98 MET A N 1
ATOM 788 C CA . MET A 1 98 ? -17.674 -7.224 -7.404 1.00 89.19 98 MET A CA 1
ATOM 789 C C . MET A 1 98 ? -18.000 -7.131 -5.915 1.00 89.19 98 MET A C 1
ATOM 791 O O . MET A 1 98 ? -18.978 -6.471 -5.563 1.00 89.19 98 MET A O 1
ATOM 795 N N . ALA A 1 99 ? -17.172 -7.702 -5.039 1.00 85.12 99 ALA A N 1
ATOM 796 C CA . ALA A 1 99 ? -17.363 -7.605 -3.594 1.00 85.12 99 ALA A CA 1
ATOM 797 C C . ALA A 1 99 ? -17.320 -6.147 -3.103 1.00 85.12 99 ALA A C 1
ATOM 799 O O . ALA A 1 99 ? -18.146 -5.749 -2.282 1.00 85.12 99 ALA A O 1
ATOM 800 N N . LEU A 1 100 ? -16.414 -5.321 -3.640 1.00 83.31 100 LEU A N 1
ATOM 801 C CA . LEU A 1 100 ? -16.306 -3.903 -3.275 1.00 83.31 100 LEU A CA 1
ATOM 802 C C . LEU A 1 100 ? -17.487 -3.060 -3.788 1.00 83.31 100 LEU A C 1
ATOM 804 O O . LEU A 1 100 ? -17.955 -2.170 -3.077 1.00 83.31 100 LEU A O 1
ATOM 808 N N . LEU A 1 101 ? -17.985 -3.336 -4.998 1.00 86.25 101 LEU A N 1
ATOM 809 C CA . LEU A 1 101 ? -19.080 -2.575 -5.614 1.00 86.25 101 LEU A CA 1
ATOM 810 C C . LEU A 1 101 ? -20.461 -2.961 -5.075 1.00 86.25 101 LEU A C 1
ATOM 812 O O . LEU A 1 101 ? -21.321 -2.098 -4.904 1.00 86.25 101 LEU A O 1
ATOM 816 N N . THR A 1 102 ? -20.682 -4.249 -4.814 1.00 83.94 102 THR A N 1
ATOM 817 C CA . THR A 1 102 ? -21.986 -4.779 -4.374 1.00 83.94 102 THR A CA 1
ATOM 818 C C . THR A 1 102 ? -22.098 -4.904 -2.857 1.00 83.94 102 THR A C 1
ATOM 820 O O . THR A 1 102 ? -23.208 -4.942 -2.332 1.00 83.94 102 THR A O 1
ATOM 823 N N . ARG A 1 103 ? -20.961 -4.924 -2.142 1.00 68.62 103 ARG A N 1
ATOM 824 C CA . ARG A 1 103 ? -20.846 -5.288 -0.716 1.00 68.62 103 ARG A CA 1
ATOM 825 C C . ARG A 1 103 ? -21.278 -6.727 -0.407 1.00 68.62 103 ARG A C 1
ATOM 827 O O . ARG A 1 103 ? -21.507 -7.056 0.756 1.00 68.62 103 ARG A O 1
ATOM 834 N N . GLU A 1 104 ? -21.372 -7.589 -1.417 1.00 61.72 104 GLU A N 1
ATOM 835 C CA . GLU A 1 104 ? -21.690 -9.008 -1.256 1.00 61.72 104 GLU A CA 1
ATOM 836 C C . GLU A 1 104 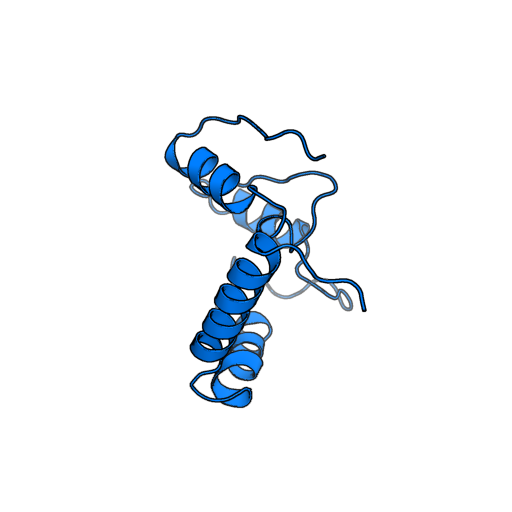? -20.398 -9.829 -1.143 1.00 61.72 104 GLU A C 1
ATOM 838 O O . GLU A 1 104 ? -19.528 -9.794 -2.010 1.00 61.72 104 GLU A O 1
ATOM 843 N N . THR A 1 105 ? -20.247 -10.584 -0.052 1.00 56.06 105 THR A N 1
ATOM 844 C CA . THR A 1 105 ? -19.063 -11.417 0.208 1.00 56.06 105 THR A CA 1
ATOM 845 C C . THR A 1 105 ? -19.298 -12.851 -0.264 1.00 56.06 105 THR A C 1
ATOM 847 O O . THR A 1 105 ? -19.452 -13.766 0.547 1.00 56.06 105 THR A O 1
ATOM 850 N N . THR A 1 106 ? -19.354 -13.081 -1.572 1.00 55.75 106 THR A N 1
ATOM 851 C CA . THR A 1 106 ? -19.255 -14.443 -2.116 1.00 55.75 106 THR A CA 1
ATOM 852 C C . THR A 1 106 ? -17.807 -14.694 -2.505 1.00 55.75 106 THR A C 1
ATOM 854 O O . THR A 1 106 ? -17.373 -14.282 -3.575 1.00 55.75 106 THR A O 1
ATOM 857 N N . VAL A 1 107 ? -17.041 -15.327 -1.614 1.00 54.47 107 VAL A N 1
ATOM 858 C CA . VAL A 1 107 ? -15.646 -15.698 -1.889 1.00 54.47 107 VAL A CA 1
ATOM 859 C C . VAL A 1 107 ? -15.654 -16.887 -2.858 1.00 54.47 107 VAL A C 1
ATOM 861 O O . VAL A 1 107 ? -16.207 -17.933 -2.504 1.00 54.47 107 VAL A O 1
ATOM 864 N N . PRO A 1 108 ? -15.084 -16.770 -4.071 1.00 57.62 108 PRO A N 1
ATOM 865 C CA . PRO A 1 108 ? -14.948 -17.913 -4.962 1.00 57.62 108 PRO A CA 1
ATOM 866 C C . PRO A 1 108 ? -14.061 -18.975 -4.306 1.00 57.62 108 PRO A C 1
ATOM 868 O O . PRO A 1 108 ? -13.033 -18.661 -3.709 1.00 57.62 108 PRO A O 1
ATOM 871 N N . SER A 1 109 ? -14.465 -20.240 -4.413 1.00 52.31 109 SER A N 1
ATOM 872 C CA . SER A 1 109 ? -13.659 -21.384 -3.982 1.00 52.31 109 SER A CA 1
ATOM 873 C C . SER A 1 109 ? -12.296 -21.345 -4.671 1.00 52.31 109 SER A C 1
ATOM 875 O O . SER A 1 109 ? -12.223 -21.510 -5.886 1.00 52.31 109 SER A O 1
ATOM 877 N N . MET A 1 110 ? -11.231 -21.182 -3.891 1.00 49.72 110 MET A N 1
ATOM 878 C CA . MET A 1 110 ? -9.851 -21.282 -4.358 1.00 49.72 110 MET A CA 1
ATOM 879 C C . MET A 1 110 ? -9.568 -22.759 -4.697 1.00 49.72 110 MET A C 1
ATOM 881 O O . MET A 1 110 ? -9.461 -23.583 -3.787 1.00 49.72 110 MET A O 1
ATOM 885 N N . GLN A 1 111 ? -9.577 -23.106 -5.990 1.00 43.22 111 GLN A N 1
ATOM 886 C CA . GLN A 1 111 ? -9.150 -24.417 -6.507 1.00 43.22 111 GLN A CA 1
ATOM 887 C C . GLN A 1 111 ? -7.662 -24.409 -6.843 1.00 43.22 111 GLN A C 1
ATOM 889 O O . GLN A 1 111 ? -7.180 -23.364 -7.333 1.00 43.22 111 GLN A O 1
#

InterPro domains:
  IPR029058 Alpha/Beta hydrolase fold [SSF53474] (46-88)

Organism: Thlaspi arvense (NCBI:txid13288)

Sequence (111 aa):
MCKLPIHRAEEIHLRDNLMMEVTQQGEFESLHRDLMVGFGTWDFDPVDLENPFPNNLLVPVSLQNYIAQQLPWIHYYEVPGAGHFLPFADGMADAIIMALLTRETTVPSMQ

pLDDT: mean 71.78, std 15.55, range [35.25, 93.19]